Protein AF-A0A7C2KHX1-F1 (afdb_monomer)

Nearest PDB structures (foldseek):
  6u0i-assembly1_B  TM=9.251E-01  e=4.790E-04  Escherichia coli str. K-12 substr. DH10B
  6g26-assembly1_D  TM=8.644E-01  e=2.255E-03  Burkholderia pseudomallei K96243
  6g1c-assembly1_V  TM=8.306E-01  e=4.588E-03  Burkholderia pseudomallei K96243
  6g1n-assembly1_B  TM=8.344E-01  e=1.375E-02  Burkholderia pseudomallei K96243
  2dsy-assembly1_D  TM=6.830E-01  e=7.209E-03  Thermus thermophilus

Sequence (71 aa):
MYKYEIILWWSEEDKVYVGEVPDLPGCMAHGDTHEKALSSVKEAIAFWIETAKELNRLIPKPVSRKKVSAL

Secondary structure (DSSP, 8-state):
------EEEEETTTTEEEEE-TTSTT-EEEESSHHHHHHHHHHHHHHHHHHHHHTT---PPP--S----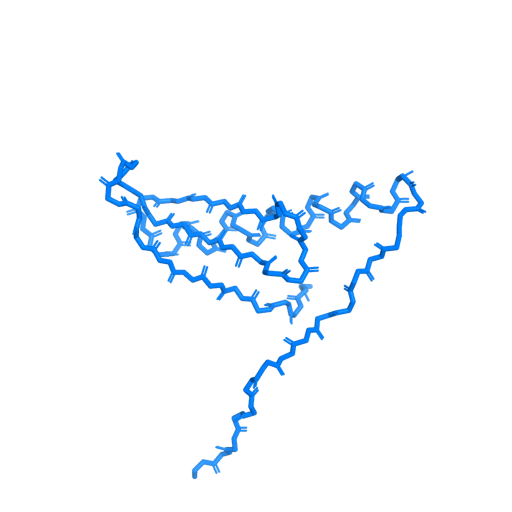--

Solvent-accessible surface area (backbone atoms only — not comparable to full-atom values): 4310 Å² total; per-residue (Å²): 137,85,82,60,58,69,52,75,49,77,37,84,88,79,69,28,22,35,18,37,27,82,70,42,85,87,39,56,28,55,20,89,38,69,67,46,3,53,50,40,25,55,52,37,49,53,52,52,53,50,53,31,56,78,68,73,46,88,77,68,73,66,67,79,91,71,81,86,74,87,129

Mean predicted aligned error: 3.55 Å

Foldseek 3Di:
DADFDWDWDADPVVCWIKIDGVQQPPQIDTGNDPVRRVVVSVVSVVVSVVVCVVVVHDRGHHDDPDDDDDD

Structure (mmCIF, N/CA/C/O backbone):
data_AF-A0A7C2KHX1-F1
#
_entry.id   AF-A0A7C2KHX1-F1
#
loop_
_atom_site.group_PDB
_atom_site.id
_atom_site.type_symbol
_atom_site.label_atom_id
_atom_site.label_alt_id
_atom_site.label_comp_id
_atom_site.label_asym_id
_atom_site.label_entity_id
_atom_site.label_seq_id
_atom_site.pdbx_PDB_ins_code
_atom_site.Cartn_x
_atom_site.Cartn_y
_atom_site.Cartn_z
_atom_site.occupancy
_atom_site.B_iso_or_equiv
_atom_site.auth_seq_id
_atom_site.auth_comp_id
_atom_site.auth_asym_id
_atom_site.auth_atom_id
_atom_site.pdbx_PDB_model_num
ATOM 1 N N . MET A 1 1 ? 3.157 4.957 11.744 1.00 72.62 1 MET A N 1
ATOM 2 C CA . MET A 1 1 ? 3.301 4.151 10.512 1.00 72.62 1 MET A CA 1
ATOM 3 C C . MET A 1 1 ? 2.509 2.863 10.681 1.00 72.62 1 MET A C 1
ATOM 5 O O . MET A 1 1 ? 2.683 2.198 11.698 1.00 72.62 1 MET A O 1
ATOM 9 N N . TYR A 1 2 ? 1.588 2.567 9.764 1.00 90.19 2 TYR A N 1
ATOM 10 C CA . TYR A 1 2 ? 0.716 1.389 9.842 1.00 90.19 2 TYR A CA 1
ATOM 11 C C . TYR A 1 2 ? 1.453 0.134 9.354 1.00 90.19 2 TYR A C 1
ATOM 13 O O . TYR A 1 2 ? 2.337 0.232 8.507 1.00 90.19 2 TYR A O 1
ATOM 21 N N . LYS A 1 3 ? 1.117 -1.036 9.908 1.00 92.06 3 LYS A N 1
ATOM 22 C CA . LYS A 1 3 ? 1.827 -2.307 9.663 1.00 92.06 3 LYS A CA 1
ATOM 23 C C . LYS A 1 3 ? 1.035 -3.261 8.759 1.00 92.06 3 LYS A C 1
ATOM 25 O O . LYS A 1 3 ? 0.990 -4.453 9.037 1.00 92.06 3 LYS A O 1
ATOM 30 N N . TYR A 1 4 ? 0.363 -2.727 7.743 1.00 95.88 4 TYR A N 1
ATOM 31 C CA . TYR A 1 4 ? -0.369 -3.545 6.775 1.00 95.88 4 TYR A CA 1
ATOM 32 C C . TYR A 1 4 ? 0.576 -4.228 5.784 1.00 95.88 4 TYR A C 1
ATOM 34 O O . TYR A 1 4 ? 1.623 -3.674 5.441 1.00 95.88 4 TYR A O 1
ATOM 42 N N . GLU A 1 5 ? 0.200 -5.428 5.338 1.00 95.62 5 GLU A N 1
ATOM 43 C CA . GLU A 1 5 ? 0.851 -6.100 4.212 1.00 95.62 5 GLU A CA 1
ATOM 44 C C . GLU A 1 5 ? 0.595 -5.296 2.931 1.00 95.62 5 GLU A C 1
ATOM 46 O O . GLU A 1 5 ? -0.524 -4.845 2.689 1.00 95.62 5 GLU A O 1
ATOM 51 N N . ILE A 1 6 ? 1.640 -5.111 2.125 1.00 96.69 6 ILE A N 1
ATOM 52 C CA . ILE A 1 6 ? 1.567 -4.442 0.826 1.00 96.69 6 ILE A CA 1
ATOM 53 C C . ILE A 1 6 ? 2.013 -5.456 -0.219 1.00 96.69 6 ILE A C 1
ATOM 55 O O . ILE A 1 6 ? 3.116 -5.999 -0.121 1.00 96.69 6 ILE A O 1
ATOM 59 N N . ILE A 1 7 ? 1.167 -5.698 -1.215 1.00 96.88 7 ILE A N 1
ATOM 60 C CA . ILE A 1 7 ? 1.506 -6.516 -2.379 1.00 96.88 7 ILE A CA 1
ATOM 61 C C . ILE A 1 7 ? 1.921 -5.567 -3.499 1.00 96.88 7 ILE A C 1
ATOM 63 O O . ILE A 1 7 ? 1.158 -4.674 -3.858 1.00 96.88 7 ILE A O 1
ATOM 67 N N . LEU A 1 8 ? 3.129 -5.762 -4.028 1.00 98.06 8 LEU A N 1
ATOM 68 C CA . LEU A 1 8 ? 3.648 -5.025 -5.178 1.00 98.06 8 LEU A CA 1
ATOM 69 C C . LEU A 1 8 ? 3.665 -5.933 -6.405 1.00 98.06 8 LEU A C 1
A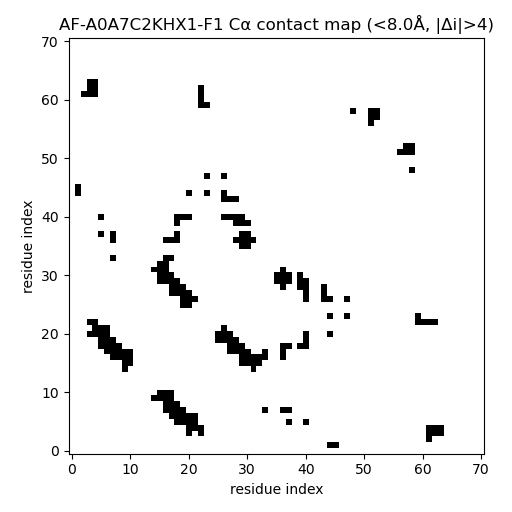TOM 71 O O . LEU A 1 8 ? 4.171 -7.054 -6.338 1.00 98.06 8 LEU A O 1
ATOM 75 N N . TRP A 1 9 ? 3.135 -5.439 -7.516 1.00 98.44 9 TRP A N 1
ATOM 76 C CA . TRP A 1 9 ? 3.120 -6.140 -8.798 1.00 98.44 9 TRP A CA 1
ATOM 77 C C . TRP A 1 9 ? 3.155 -5.139 -9.958 1.00 98.44 9 TRP A C 1
ATOM 79 O O . TRP A 1 9 ? 2.968 -3.942 -9.760 1.00 98.44 9 TRP A O 1
ATOM 89 N N . TRP A 1 10 ? 3.457 -5.615 -11.164 1.00 98.44 10 TRP A N 1
ATOM 90 C CA . TRP A 1 10 ? 3.529 -4.790 -12.372 1.00 98.44 10 TRP A CA 1
ATOM 91 C C . TRP A 1 10 ? 2.247 -4.923 -13.202 1.00 98.44 10 TRP A C 1
ATOM 9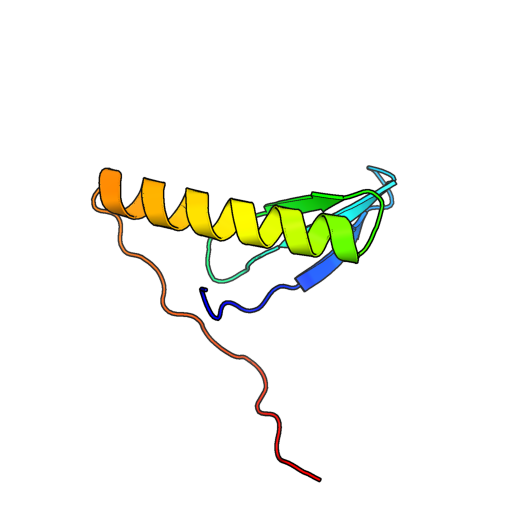3 O O . TRP A 1 10 ? 1.845 -6.042 -13.529 1.00 98.44 10 TRP A O 1
ATOM 103 N N . SER A 1 11 ? 1.622 -3.797 -13.549 1.00 98.31 11 SER A N 1
ATOM 104 C CA . SER A 1 11 ? 0.494 -3.743 -14.482 1.00 98.31 11 SER A CA 1
ATOM 105 C C . SER A 1 11 ? 1.014 -3.626 -15.911 1.00 98.31 11 SER A C 1
ATOM 107 O O . SER A 1 11 ? 1.573 -2.602 -16.304 1.00 98.31 11 SER A O 1
ATOM 109 N N . GLU A 1 12 ? 0.806 -4.673 -16.711 1.00 98.19 12 GLU A N 1
ATOM 110 C CA . GLU A 1 12 ? 1.117 -4.636 -18.143 1.00 98.19 12 GLU A CA 1
ATOM 111 C C . GLU A 1 12 ? 0.206 -3.678 -18.924 1.00 98.19 12 GLU A C 1
ATOM 113 O O . GLU A 1 12 ? 0.642 -3.151 -19.949 1.00 98.19 12 GLU A O 1
ATOM 118 N N . GLU A 1 13 ? -1.025 -3.455 -18.458 1.00 97.94 13 GLU A N 1
ATOM 119 C CA . GLU A 1 13 ? -2.002 -2.562 -19.093 1.00 97.94 13 GLU A CA 1
ATOM 120 C C . GLU A 1 13 ? -1.610 -1.094 -18.896 1.00 97.94 13 GLU A C 1
ATOM 122 O O . GLU A 1 13 ? -1.491 -0.345 -19.864 1.00 97.94 13 GLU A O 1
ATOM 127 N N . ASP A 1 14 ? -1.311 -0.714 -17.653 1.00 97.75 14 ASP A N 1
ATOM 128 C CA . ASP A 1 14 ? -1.028 0.674 -17.275 1.00 97.75 14 ASP A CA 1
ATOM 129 C C . ASP A 1 14 ? 0.463 1.039 -17.347 1.00 97.75 14 ASP A C 1
ATOM 131 O O . ASP A 1 14 ? 0.825 2.207 -17.216 1.00 97.75 14 ASP A O 1
ATOM 135 N N . LYS A 1 15 ? 1.343 0.045 -17.531 1.00 98.38 15 LYS A N 1
ATOM 136 C CA . LYS A 1 15 ? 2.809 0.190 -17.499 1.00 98.38 15 LYS A CA 1
ATOM 137 C C . LYS A 1 15 ? 3.318 0.867 -16.219 1.00 98.38 15 LYS A C 1
ATOM 139 O O . LYS A 1 15 ? 4.188 1.738 -16.266 1.00 98.38 15 LYS A O 1
ATOM 144 N N . VAL A 1 16 ? 2.794 0.443 -15.070 1.00 98.69 16 VAL A N 1
ATOM 145 C CA . VAL A 1 16 ? 3.193 0.931 -13.740 1.00 98.69 16 VAL A CA 1
ATOM 146 C C . VAL A 1 16 ? 3.307 -0.207 -12.732 1.00 98.69 16 VAL A C 1
ATOM 148 O O . VAL A 1 16 ? 2.676 -1.256 -12.866 1.00 98.69 16 VAL A O 1
ATOM 151 N N . TYR A 1 17 ? 4.075 0.021 -11.672 1.00 98.75 17 TYR A N 1
ATOM 152 C CA . TYR A 1 17 ? 3.999 -0.782 -10.461 1.00 98.75 17 TYR A CA 1
ATOM 153 C C . TYR A 1 17 ? 2.783 -0.378 -9.643 1.00 98.75 17 TYR A C 1
ATOM 155 O O . TYR A 1 17 ? 2.528 0.805 -9.430 1.00 98.75 17 TYR A O 1
ATOM 163 N N . VAL A 1 18 ? 2.068 -1.370 -9.135 1.00 98.62 18 VAL A N 1
ATOM 164 C CA . VAL A 1 18 ? 0.878 -1.212 -8.309 1.00 98.62 18 VAL A CA 1
ATOM 165 C C . VAL A 1 18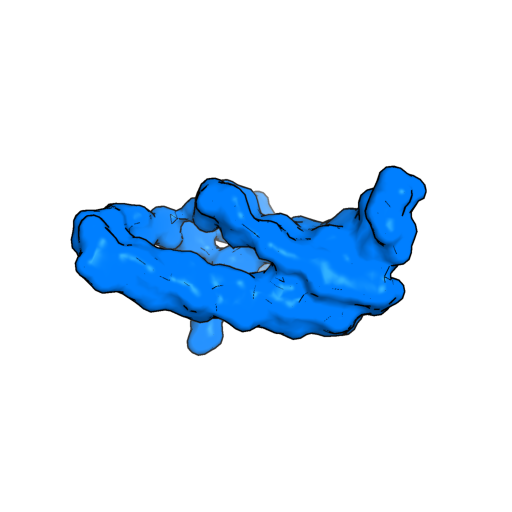 ? 1.177 -1.753 -6.919 1.00 98.62 18 VAL A C 1
ATOM 167 O O . VAL A 1 18 ? 1.698 -2.857 -6.771 1.00 98.62 18 VAL A O 1
ATOM 170 N N . GLY A 1 19 ? 0.867 -0.956 -5.900 1.00 98.44 19 GLY A N 1
ATOM 171 C CA . GLY A 1 19 ? 0.860 -1.347 -4.498 1.00 98.44 19 GLY A CA 1
ATOM 172 C C . GLY A 1 19 ? -0.571 -1.457 -3.996 1.00 98.44 19 GLY A C 1
ATOM 173 O O . GLY A 1 19 ? -1.302 -0.469 -3.997 1.00 98.44 19 GLY A O 1
ATOM 174 N N . GLU A 1 20 ? -0.956 -2.639 -3.530 1.00 98.00 20 GLU A N 1
ATOM 175 C CA . GLU A 1 20 ? -2.279 -2.922 -2.967 1.00 98.00 20 GLU A CA 1
ATOM 176 C C . GLU A 1 20 ? -2.167 -3.343 -1.498 1.00 98.00 20 GLU A C 1
ATOM 178 O O . GLU A 1 20 ? -1.205 -4.007 -1.099 1.00 98.00 20 GLU A O 1
ATOM 183 N N . VAL A 1 21 ? -3.171 -2.975 -0.699 1.00 97.88 21 VAL A N 1
ATOM 184 C CA . VAL A 1 21 ? -3.292 -3.336 0.718 1.00 97.88 21 VAL A CA 1
ATOM 185 C C . VAL A 1 21 ? -4.535 -4.204 0.920 1.00 97.88 21 VAL A C 1
ATOM 187 O O . VAL A 1 21 ? -5.624 -3.673 1.126 1.00 97.88 21 VAL A O 1
ATOM 190 N N . PRO A 1 22 ? -4.407 -5.540 0.909 1.00 96.44 22 PRO A N 1
ATOM 191 C CA . PRO A 1 22 ? -5.570 -6.431 0.896 1.00 96.44 22 PRO A CA 1
ATOM 192 C C . PRO A 1 22 ? -6.506 -6.288 2.102 1.00 96.44 22 PRO A C 1
ATOM 194 O O . PRO A 1 22 ? -7.709 -6.504 1.989 1.00 96.44 22 PRO A O 1
ATOM 197 N N . ASP A 1 23 ? -5.955 -5.929 3.264 1.00 97.00 23 ASP A N 1
ATOM 198 C CA . ASP A 1 23 ? -6.732 -5.737 4.493 1.00 97.00 23 ASP A CA 1
ATOM 199 C C . ASP A 1 23 ? -7.566 -4.445 4.468 1.00 97.00 23 ASP A C 1
ATOM 201 O O . ASP A 1 23 ? -8.462 -4.281 5.295 1.00 97.00 23 ASP A O 1
ATOM 205 N N . LEU A 1 24 ? -7.274 -3.520 3.549 1.00 97.44 24 LEU A N 1
ATOM 206 C CA . LEU A 1 24 ? -7.962 -2.243 3.383 1.00 97.44 24 LEU A CA 1
ATOM 207 C C . LEU A 1 24 ? -8.609 -2.202 1.989 1.00 97.44 24 LEU A C 1
ATOM 209 O O . LEU A 1 24 ? -7.976 -1.747 1.035 1.00 97.44 24 LEU A O 1
ATOM 213 N N . PRO A 1 25 ? -9.865 -2.661 1.836 1.00 95.25 25 PRO A N 1
ATOM 214 C CA . PRO A 1 25 ? -10.511 -2.752 0.531 1.00 95.25 25 PRO A CA 1
ATOM 215 C C . PRO A 1 25 ? -10.466 -1.430 -0.244 1.00 95.25 25 PRO A C 1
ATOM 217 O O . PRO A 1 25 ? -10.843 -0.375 0.277 1.00 95.25 25 PRO A O 1
ATOM 220 N N . GLY A 1 26 ? -9.984 -1.502 -1.487 1.00 95.69 26 GLY A N 1
ATOM 221 C CA . GLY A 1 26 ? -9.817 -0.350 -2.377 1.00 95.69 26 GLY A CA 1
ATOM 222 C C . GLY A 1 26 ? -8.598 0.533 -2.080 1.00 95.69 26 GLY A C 1
ATOM 223 O O . GLY A 1 26 ? -8.382 1.510 -2.791 1.00 95.69 26 GLY A O 1
ATOM 224 N N . CYS A 1 27 ? -7.789 0.220 -1.063 1.00 98.19 27 CYS A N 1
ATOM 225 C CA . CYS A 1 27 ? -6.546 0.935 -0.792 1.00 98.19 27 CYS A CA 1
ATOM 226 C C . CYS A 1 27 ? -5.441 0.444 -1.734 1.00 98.19 27 CYS A C 1
ATOM 228 O O . CYS A 1 27 ? -4.748 -0.541 -1.466 1.00 98.19 27 CYS A O 1
ATOM 230 N N . MET A 1 28 ? -5.277 1.166 -2.836 1.00 98.12 28 MET A N 1
ATOM 231 C CA . MET A 1 28 ? -4.295 0.888 -3.871 1.00 98.12 28 MET A CA 1
ATOM 232 C C . MET A 1 28 ? -3.677 2.198 -4.356 1.00 98.12 28 MET A C 1
ATOM 234 O O . MET A 1 28 ? -4.339 3.234 -4.399 1.00 98.12 28 MET A O 1
ATOM 238 N N . ALA A 1 29 ? -2.408 2.150 -4.731 1.00 98.56 29 ALA A N 1
ATOM 239 C CA . ALA A 1 29 ? -1.732 3.236 -5.423 1.00 98.56 29 ALA A CA 1
ATOM 240 C C . ALA A 1 29 ? -0.726 2.660 -6.420 1.00 98.56 29 ALA A C 1
ATOM 242 O O . ALA A 1 29 ? -0.444 1.464 -6.405 1.00 98.56 29 ALA A O 1
ATOM 243 N N . HIS A 1 30 ? -0.170 3.505 -7.279 1.00 98.62 30 HIS A N 1
ATOM 244 C CA . HIS A 1 30 ? 0.785 3.080 -8.293 1.00 98.62 30 HIS A CA 1
ATOM 245 C C . HIS A 1 30 ? 1.972 4.038 -8.397 1.00 98.62 30 HIS A C 1
ATOM 247 O O . HIS A 1 30 ? 1.964 5.139 -7.845 1.00 98.62 30 HIS A O 1
ATOM 253 N N . GLY A 1 31 ? 3.004 3.598 -9.105 1.00 98.50 31 GLY A N 1
ATOM 254 C CA . GLY A 1 31 ? 4.194 4.370 -9.416 1.00 98.50 31 GLY A CA 1
ATOM 255 C C . GLY A 1 31 ? 4.955 3.761 -10.586 1.00 98.50 31 GLY A C 1
ATOM 256 O O . GLY A 1 31 ? 4.841 2.577 -10.875 1.00 98.50 31 GLY A O 1
ATOM 257 N N . ASP A 1 32 ? 5.762 4.573 -11.249 1.00 98.25 32 ASP A N 1
ATOM 258 C CA . ASP A 1 32 ? 6.673 4.150 -12.320 1.00 98.25 32 ASP A CA 1
ATOM 259 C C . ASP A 1 32 ? 7.804 3.222 -11.832 1.00 98.25 32 ASP A C 1
ATOM 261 O O . ASP A 1 32 ? 8.415 2.498 -12.615 1.00 98.25 32 ASP A O 1
ATOM 265 N N . THR A 1 33 ? 8.053 3.199 -10.523 1.00 98.56 33 THR A N 1
ATOM 266 C CA . THR A 1 33 ? 9.043 2.355 -9.843 1.00 98.56 33 THR A CA 1
ATOM 267 C C . THR A 1 33 ? 8.429 1.637 -8.641 1.00 98.56 33 THR A C 1
ATOM 269 O O . THR A 1 33 ? 7.413 2.077 -8.090 1.00 98.56 33 THR A O 1
ATOM 272 N N . HIS A 1 34 ? 9.069 0.554 -8.187 1.00 98.31 34 HIS A N 1
ATOM 273 C CA . HIS A 1 34 ? 8.669 -0.151 -6.964 1.00 98.31 34 HIS A CA 1
ATOM 274 C C . HIS A 1 34 ? 8.644 0.798 -5.758 1.00 98.31 34 HIS A C 1
ATOM 276 O O . HIS A 1 34 ? 7.707 0.784 -4.961 1.00 98.31 34 HIS A O 1
ATOM 282 N N . GLU A 1 35 ? 9.661 1.648 -5.634 1.00 98.50 35 GLU A N 1
ATOM 283 C CA . GLU A 1 35 ? 9.829 2.624 -4.565 1.00 98.50 35 GLU A CA 1
ATOM 284 C C . GLU A 1 35 ? 8.729 3.680 -4.600 1.00 98.50 35 GLU A C 1
ATOM 286 O O . GLU A 1 35 ? 8.163 4.014 -3.553 1.00 98.50 35 GLU A O 1
ATOM 291 N N . LYS A 1 36 ? 8.382 4.173 -5.796 1.00 98.62 36 LYS A N 1
ATOM 292 C CA . LYS A 1 36 ? 7.296 5.139 -5.959 1.00 98.62 36 LYS A CA 1
ATOM 293 C C . LYS A 1 36 ? 5.950 4.520 -5.601 1.00 98.62 36 LYS A C 1
ATOM 295 O O . LYS A 1 36 ? 5.234 5.106 -4.792 1.00 98.62 36 LYS A O 1
ATOM 300 N N . ALA A 1 37 ? 5.642 3.327 -6.111 1.00 98.69 37 ALA A N 1
ATOM 301 C CA . ALA A 1 37 ? 4.411 2.614 -5.774 1.00 98.69 37 ALA A CA 1
ATOM 302 C C . ALA A 1 37 ? 4.309 2.350 -4.262 1.00 98.69 37 ALA A C 1
ATOM 304 O O . ALA A 1 37 ? 3.267 2.594 -3.652 1.00 98.69 37 ALA A O 1
ATOM 305 N N . LEU A 1 38 ? 5.415 1.940 -3.630 1.00 98.50 38 LEU A N 1
ATOM 306 C CA . LEU A 1 38 ? 5.489 1.718 -2.186 1.00 98.50 38 LEU A CA 1
ATOM 307 C C . LEU A 1 38 ? 5.288 3.007 -1.374 1.00 98.50 38 LEU A C 1
ATOM 309 O O . LEU A 1 38 ? 4.642 2.974 -0.326 1.00 98.50 38 LEU A O 1
ATOM 313 N N . SER A 1 39 ? 5.857 4.132 -1.809 1.00 98.31 39 SER A N 1
ATOM 314 C CA . SER A 1 39 ? 5.629 5.427 -1.158 1.00 98.31 39 SER A CA 1
ATOM 315 C C . SER A 1 39 ? 4.165 5.838 -1.280 1.00 98.31 39 SER A C 1
ATOM 317 O O . SER A 1 39 ? 3.517 6.116 -0.273 1.00 98.31 39 SER A O 1
ATOM 319 N N . SER A 1 40 ? 3.622 5.794 -2.495 1.00 98.56 40 SER A N 1
ATOM 320 C CA . SER A 1 40 ? 2.260 6.242 -2.772 1.00 98.56 40 SER A CA 1
ATOM 321 C C . SER A 1 40 ? 1.207 5.377 -2.081 1.00 98.56 40 SER A C 1
ATOM 323 O O . SER A 1 40 ? 0.232 5.912 -1.559 1.00 98.56 40 SER A O 1
ATOM 325 N N . VAL A 1 41 ? 1.411 4.061 -1.963 1.00 98.56 41 VAL A N 1
ATOM 326 C CA . VAL A 1 41 ? 0.466 3.214 -1.216 1.00 98.56 41 VAL A CA 1
ATOM 327 C C . VAL A 1 41 ? 0.546 3.468 0.293 1.00 98.56 41 VAL A C 1
ATOM 329 O O . VAL A 1 41 ? -0.471 3.398 0.976 1.00 98.56 41 VAL A O 1
ATOM 332 N N . LYS A 1 42 ? 1.710 3.846 0.842 1.00 98.12 42 LYS A N 1
ATOM 333 C CA . LYS A 1 42 ? 1.814 4.263 2.255 1.00 98.12 42 LYS A CA 1
ATOM 334 C C . LYS A 1 42 ? 1.030 5.545 2.534 1.00 98.12 42 LYS A C 1
ATOM 336 O O . LYS A 1 42 ? 0.416 5.648 3.597 1.00 98.12 42 LYS A O 1
ATOM 341 N N . GLU A 1 43 ? 1.032 6.487 1.595 1.00 98.38 43 GLU A N 1
ATOM 342 C CA . GLU A 1 43 ? 0.199 7.695 1.653 1.00 98.38 43 GLU A CA 1
ATOM 343 C C . GLU A 1 43 ? -1.290 7.333 1.549 1.00 98.38 43 GLU A C 1
ATOM 345 O O . GLU A 1 43 ? -2.088 7.771 2.380 1.00 98.38 43 GLU A O 1
ATOM 350 N N . ALA A 1 44 ? -1.652 6.441 0.619 1.00 98.38 44 ALA A N 1
ATOM 351 C CA . ALA A 1 44 ? -3.020 5.946 0.467 1.00 98.38 44 ALA A CA 1
ATOM 352 C C . ALA A 1 44 ? -3.542 5.254 1.739 1.00 98.38 44 ALA A C 1
ATOM 354 O O . ALA A 1 44 ? -4.679 5.497 2.133 1.00 98.38 44 ALA A O 1
ATOM 355 N N . ILE A 1 45 ? -2.712 4.467 2.440 1.00 98.31 45 ILE A N 1
ATOM 356 C CA . ILE A 1 45 ? -3.077 3.875 3.739 1.00 98.31 45 ILE A CA 1
ATOM 357 C C . ILE A 1 45 ? -3.418 4.971 4.750 1.00 98.31 45 ILE A C 1
ATOM 359 O O . ILE A 1 45 ? -4.409 4.857 5.469 1.00 98.31 45 ILE A O 1
ATOM 363 N N . ALA A 1 46 ? -2.599 6.022 4.844 1.00 98.06 46 ALA A N 1
ATOM 364 C CA . ALA A 1 46 ? -2.848 7.100 5.796 1.00 98.06 46 ALA A CA 1
ATOM 365 C C . ALA A 1 46 ? -4.185 7.796 5.514 1.00 98.06 46 ALA A C 1
ATOM 367 O O . ALA A 1 46 ? -4.991 7.939 6.435 1.00 98.06 46 ALA A O 1
ATOM 368 N N . PHE A 1 47 ? -4.442 8.118 4.245 1.00 98.06 47 PHE A N 1
ATOM 369 C CA . PHE A 1 47 ? -5.690 8.728 3.795 1.00 98.06 47 PHE A CA 1
ATOM 370 C C . PHE A 1 47 ? -6.911 7.825 4.030 1.00 98.06 47 PHE A C 1
ATOM 372 O O . PHE A 1 47 ? -7.932 8.273 4.554 1.00 98.06 47 PHE A O 1
ATOM 379 N N . TRP A 1 48 ? -6.799 6.533 3.707 1.00 98.12 48 TRP A N 1
ATOM 380 C CA . TRP A 1 48 ? -7.863 5.551 3.924 1.00 98.12 48 TRP A CA 1
ATOM 381 C C . TRP A 1 48 ? -8.253 5.483 5.405 1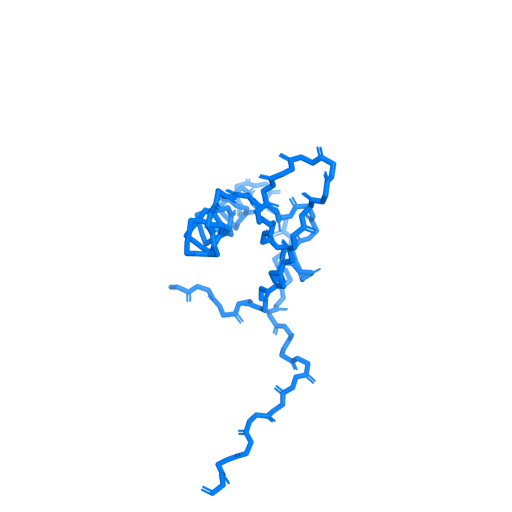.00 98.12 48 TRP A C 1
ATOM 383 O O . TRP A 1 48 ? -9.435 5.520 5.747 1.00 98.12 48 TRP A O 1
ATOM 393 N N . ILE A 1 49 ? -7.257 5.423 6.297 1.00 97.94 49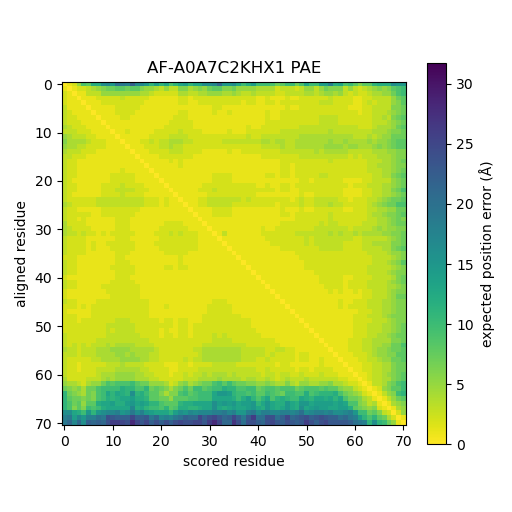 ILE A N 1
ATOM 394 C CA . ILE A 1 49 ? -7.472 5.334 7.747 1.00 97.94 49 ILE A CA 1
ATOM 395 C C . ILE A 1 49 ? -8.092 6.617 8.301 1.00 97.94 49 ILE A C 1
ATOM 397 O O . ILE A 1 49 ? -8.963 6.539 9.165 1.00 97.94 49 ILE A O 1
ATOM 401 N N . GLU A 1 50 ? -7.649 7.783 7.837 1.00 98.00 50 GLU A N 1
ATOM 402 C CA . GLU A 1 50 ? -8.230 9.071 8.222 1.00 98.00 50 GLU A CA 1
ATOM 403 C C . GLU A 1 50 ? -9.703 9.154 7.812 1.00 98.00 50 GLU A C 1
ATOM 405 O O . GLU A 1 50 ? -10.567 9.317 8.674 1.00 98.00 50 GLU A O 1
ATOM 410 N N . THR A 1 51 ? -10.002 8.869 6.544 1.00 97.88 51 THR A N 1
ATOM 411 C CA . THR A 1 51 ? -11.374 8.839 6.015 1.00 97.88 51 THR A CA 1
ATOM 412 C C . THR A 1 51 ? -12.255 7.845 6.782 1.00 97.88 51 THR A C 1
ATOM 414 O O . THR A 1 51 ? -13.408 8.129 7.107 1.00 97.88 51 THR A O 1
ATOM 417 N N . ALA A 1 52 ? -11.732 6.659 7.114 1.00 97.75 52 ALA A N 1
ATOM 418 C CA . ALA A 1 52 ? -12.473 5.671 7.895 1.00 97.75 52 ALA A CA 1
ATOM 419 C C . ALA A 1 52 ? -12.841 6.196 9.293 1.00 97.75 52 ALA A C 1
ATOM 421 O O . ALA A 1 52 ? -13.954 5.942 9.753 1.00 97.75 52 ALA A O 1
ATOM 422 N N . LYS A 1 53 ? -11.950 6.954 9.949 1.00 97.62 53 LYS A N 1
ATOM 423 C CA . LYS A 1 53 ? -12.239 7.591 11.246 1.00 97.62 53 LYS A CA 1
ATOM 424 C C . LYS A 1 53 ? -13.312 8.665 11.118 1.00 97.62 53 LYS A C 1
ATOM 426 O O . LYS A 1 53 ? -14.253 8.652 11.903 1.00 97.62 53 LYS A O 1
ATOM 431 N N . 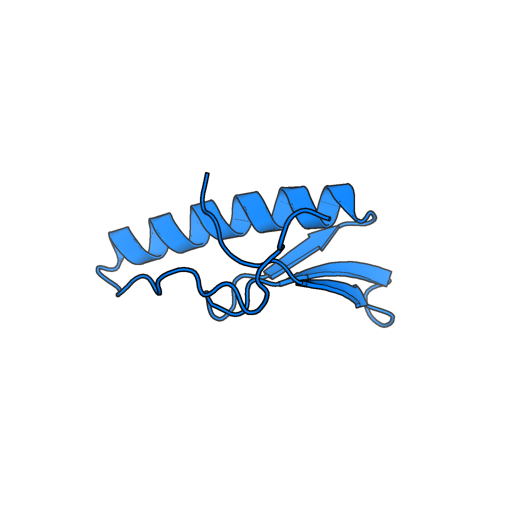GLU A 1 54 ? -13.195 9.551 10.131 1.00 98.44 54 GLU A N 1
ATOM 432 C CA . GLU A 1 54 ? -14.166 10.631 9.890 1.00 98.44 54 GLU A CA 1
ATOM 433 C C . GLU A 1 54 ? -15.577 10.088 9.645 1.00 98.44 54 GLU A C 1
ATOM 435 O O . GLU A 1 54 ? -16.565 10.631 10.135 1.00 98.44 54 GLU A O 1
ATOM 440 N N . LEU A 1 55 ? -15.666 8.963 8.935 1.00 97.75 55 LEU A N 1
ATOM 441 C CA . LEU A 1 55 ? -16.926 8.299 8.614 1.00 97.75 55 LEU A CA 1
ATOM 442 C C . LEU A 1 55 ? -17.397 7.306 9.692 1.00 97.75 55 LEU A C 1
ATOM 444 O O . LEU A 1 55 ? -18.368 6.588 9.453 1.00 97.75 55 LEU A O 1
ATOM 448 N N . ASN A 1 56 ? -16.724 7.221 10.848 1.00 97.56 56 ASN A N 1
ATOM 449 C CA . ASN A 1 56 ? -16.994 6.239 11.910 1.00 97.56 56 ASN A CA 1
ATOM 450 C C . ASN A 1 56 ? -17.078 4.784 11.402 1.00 97.56 56 ASN A C 1
ATOM 452 O O . ASN A 1 56 ? -17.892 3.979 11.863 1.00 97.56 56 ASN A O 1
ATOM 456 N N . ARG A 1 57 ? -16.234 4.432 10.429 1.00 96.62 57 ARG A N 1
ATOM 457 C CA . ARG A 1 57 ? -16.122 3.075 9.888 1.00 96.62 57 ARG A CA 1
ATOM 458 C C . ARG A 1 57 ? -15.164 2.238 10.729 1.00 96.62 57 ARG A C 1
ATOM 460 O O . ARG A 1 57 ? -14.194 2.735 11.301 1.00 96.62 57 ARG A O 1
ATOM 467 N N . LEU A 1 58 ? -15.412 0.931 10.759 1.00 96.81 58 LEU A N 1
ATOM 468 C CA . LEU A 1 58 ? -14.473 -0.020 11.345 1.00 96.81 58 LEU A CA 1
ATOM 469 C C . LEU A 1 58 ? -13.189 -0.064 10.513 1.00 96.81 58 LEU A C 1
ATOM 471 O O . LEU A 1 58 ? -13.235 -0.205 9.293 1.00 96.81 58 LEU A O 1
ATOM 475 N N . ILE A 1 59 ? -12.048 0.016 11.194 1.00 97.38 59 ILE A N 1
ATOM 476 C CA . ILE A 1 59 ? -10.722 -0.116 10.591 1.00 97.38 59 ILE A CA 1
ATOM 477 C C . ILE A 1 59 ? -10.255 -1.568 10.774 1.00 97.38 59 ILE A C 1
ATOM 479 O O . ILE A 1 59 ? -10.038 -1.985 11.920 1.00 97.38 59 ILE A O 1
ATOM 483 N N . PRO A 1 60 ? -10.089 -2.350 9.690 1.00 96.25 60 PRO A N 1
ATOM 484 C CA . PRO A 1 60 ? -9.583 -3.716 9.771 1.00 96.25 60 PRO A CA 1
ATOM 485 C C . PRO A 1 60 ? -8.190 -3.750 10.400 1.00 96.25 60 PRO A C 1
ATOM 487 O O . PRO A 1 60 ? -7.348 -2.903 10.109 1.00 96.25 60 PRO A O 1
ATOM 490 N N . LYS A 1 61 ? -7.917 -4.721 11.275 1.00 94.62 61 LYS A N 1
ATOM 491 C CA . LYS A 1 61 ? -6.568 -4.893 11.837 1.00 94.62 61 LYS A CA 1
ATOM 492 C C . LYS A 1 61 ? -5.638 -5.511 10.783 1.00 94.62 61 LYS A C 1
ATOM 494 O O . LYS A 1 61 ? -6.098 -6.387 10.059 1.00 94.62 61 LYS A O 1
ATOM 499 N N . PRO A 1 62 ? -4.349 -5.130 10.741 1.00 93.88 62 PRO A N 1
ATOM 500 C CA . PRO A 1 62 ? -3.379 -5.780 9.867 1.00 93.88 62 PRO A CA 1
ATOM 501 C C . PRO A 1 62 ? -3.265 -7.283 10.140 1.00 93.88 62 PRO A C 1
ATOM 503 O O . PRO A 1 62 ? -3.082 -7.685 11.295 1.00 93.88 62 PRO A O 1
ATOM 506 N N . VAL A 1 63 ? -3.304 -8.099 9.087 1.00 89.69 63 VAL A N 1
ATOM 507 C CA . VAL A 1 63 ? -3.121 -9.553 9.154 1.00 89.69 63 VAL A CA 1
ATOM 508 C C . VAL A 1 63 ? -1.843 -9.935 8.410 1.00 89.69 63 VAL A C 1
ATOM 510 O O . VAL A 1 63 ? -1.790 -9.959 7.185 1.00 89.69 63 VAL A O 1
ATOM 513 N N . SER A 1 64 ? -0.791 -10.280 9.158 1.00 82.31 64 SER A N 1
ATOM 514 C CA . SER A 1 64 ? 0.436 -10.815 8.556 1.00 82.31 64 SER A CA 1
ATOM 515 C C . SER A 1 64 ? 0.228 -12.274 8.165 1.00 82.31 64 SER A C 1
ATOM 517 O O . SER A 1 64 ? 0.036 -13.128 9.03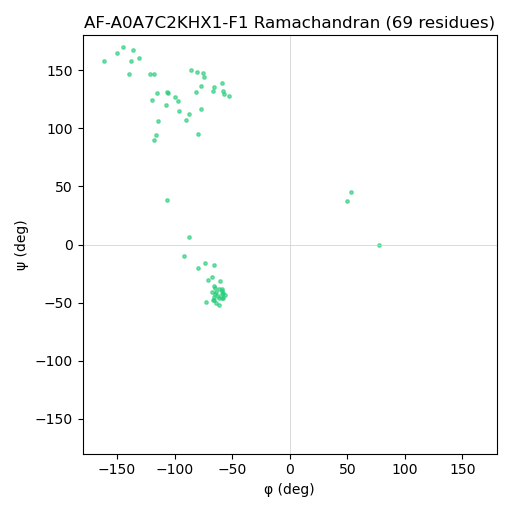4 1.00 82.31 64 SER A O 1
ATOM 519 N N . ARG A 1 65 ? 0.308 -12.583 6.868 1.00 81.56 65 ARG A N 1
ATOM 520 C CA . ARG A 1 65 ? 0.105 -13.952 6.355 1.00 81.56 65 ARG A CA 1
ATOM 521 C C . ARG A 1 65 ? 1.326 -14.844 6.530 1.00 81.56 65 ARG A C 1
ATOM 523 O O . ARG A 1 65 ? 1.213 -16.066 6.514 1.00 81.56 65 ARG A O 1
ATOM 530 N N . LYS A 1 66 ? 2.503 -14.242 6.701 1.00 81.12 66 LYS A N 1
ATOM 531 C CA . LYS A 1 66 ? 3.772 -14.948 6.892 1.00 81.12 66 LYS A CA 1
ATOM 532 C C . LYS A 1 66 ? 4.405 -14.539 8.216 1.00 81.12 66 LYS A C 1
ATOM 534 O O . LYS A 1 66 ? 4.270 -13.399 8.662 1.00 81.12 66 LYS A O 1
ATOM 539 N N . LYS A 1 67 ? 5.098 -15.485 8.848 1.00 79.12 67 LYS A N 1
ATOM 540 C CA . LYS A 1 67 ? 5.985 -15.230 9.985 1.00 79.12 67 LYS A CA 1
ATOM 541 C C . LYS A 1 67 ? 7.414 -15.331 9.475 1.00 79.12 67 LYS A C 1
ATOM 543 O O . LYS A 1 67 ? 7.747 -16.304 8.806 1.00 79.12 67 LYS A O 1
ATOM 548 N N . VAL A 1 68 ? 8.241 -14.342 9.788 1.00 78.00 68 VAL A N 1
ATOM 549 C CA . VAL A 1 68 ? 9.686 -14.447 9.575 1.00 78.00 68 VAL A CA 1
ATOM 550 C C . VAL A 1 68 ? 10.271 -15.030 10.857 1.00 78.00 68 VAL A C 1
ATOM 552 O O . VAL A 1 68 ? 10.284 -14.356 11.885 1.00 78.00 68 VAL A O 1
ATOM 555 N N . SER A 1 69 ? 10.687 -16.296 10.830 1.00 77.31 69 SER A N 1
ATOM 556 C CA . SER A 1 69 ? 11.590 -16.834 11.851 1.00 77.31 69 SER A CA 1
ATOM 557 C C . SER A 1 69 ? 13.010 -16.431 11.475 1.00 77.31 69 SER A C 1
ATOM 559 O O . SER A 1 69 ? 13.395 -16.593 10.317 1.00 77.31 69 SER A O 1
ATOM 561 N N . ALA A 1 70 ? 13.768 -15.891 12.427 1.00 71.00 70 ALA A N 1
ATOM 562 C CA . ALA A 1 70 ? 15.194 -15.664 12.230 1.00 71.00 70 ALA A CA 1
ATOM 563 C C . ALA A 1 70 ? 15.871 -17.003 11.882 1.00 71.00 70 ALA A C 1
ATOM 565 O O . ALA A 1 70 ? 15.609 -18.003 12.556 1.00 71.00 70 ALA A O 1
ATOM 566 N N . LEU A 1 71 ? 16.652 -17.009 10.798 1.00 62.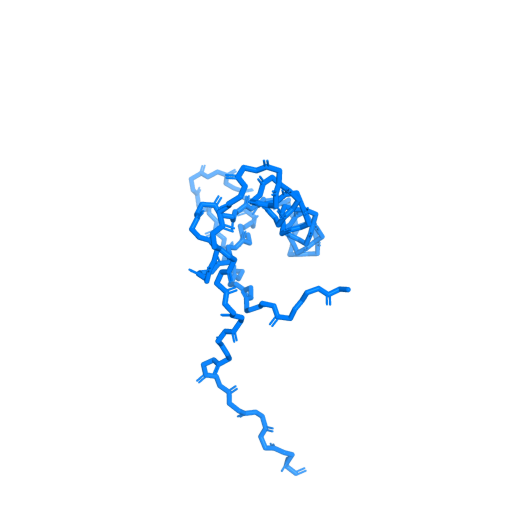28 71 LEU A N 1
ATOM 567 C CA . LEU A 1 71 ? 17.608 -18.072 10.482 1.00 62.28 71 LEU A CA 1
ATOM 568 C C . LEU A 1 71 ? 18.852 -17.910 11.357 1.00 62.28 71 LEU A C 1
ATOM 570 O O . LEU A 1 71 ? 19.226 -16.740 11.606 1.00 62.28 71 LEU A O 1
#

pLDDT: mean 94.69, std 7.59, range [62.28, 98.75]

Radius of gyration: 13.32 Å; Cα contacts (8 Å, |Δi|>4): 110; chains: 1; bounding box: 35×29×31 Å